Protein AF-A0A7W6M964-F1 (afdb_monomer_lite)

Secondary structure (DSSP, 8-state):
-PPPEEEEEEE-TT-HHHHHHHHHHHHHHHHHT--EEEEEEE-

InterPro domains:
  IPR001853 DSBA-like thioredoxin domain [PF01323] (7-43)
  IPR036249 Thioredoxin-like superfamily [SSF52833] (3-43)

pLDDT: mean 94.82, std 7.98, range [50.09, 98.25]

Structure (mmCIF, N/CA/C/O backbone):
data_AF-A0A7W6M964-F1
#
_entry.id   AF-A0A7W6M964-F1
#
loop_
_atom_site.group_PDB
_atom_site.id
_atom_site.type_symbol
_atom_site.label_atom_id
_atom_site.label_alt_id
_atom_site.label_comp_id
_atom_site.label_asym_id
_atom_site.label_entity_id
_atom_site.label_seq_id
_atom_site.pdbx_PDB_ins_code
_atom_site.Cartn_x
_atom_site.Cartn_y
_atom_site.Cartn_z
_atom_site.occupancy
_atom_site.B_iso_or_equiv
_atom_site.auth_seq_id
_atom_site.auth_comp_id
_atom_site.auth_asym_id
_atom_site.auth_atom_id
_atom_site.pdbx_PDB_model_num
ATOM 1 N N . MET A 1 1 ? -10.207 8.218 22.225 1.00 50.09 1 MET A N 1
ATOM 2 C CA . MET A 1 1 ? -9.943 8.487 20.800 1.00 50.09 1 MET A CA 1
ATOM 3 C C . MET A 1 1 ? -8.797 7.583 20.421 1.00 50.09 1 MET A C 1
ATOM 5 O O . MET A 1 1 ? -7.770 7.657 21.082 1.00 50.09 1 MET A O 1
ATOM 9 N N . THR A 1 2 ? -9.025 6.649 19.507 1.00 74.56 2 THR A N 1
ATOM 10 C CA . THR A 1 2 ? -7.973 5.755 19.016 1.00 74.56 2 THR A CA 1
ATOM 11 C C . THR A 1 2 ? -7.063 6.585 18.120 1.00 74.56 2 THR A C 1
ATOM 13 O O . THR A 1 2 ? -7.563 7.374 17.324 1.00 74.56 2 THR A O 1
ATOM 16 N N . GLU A 1 3 ? -5.751 6.497 18.304 1.00 86.62 3 GLU A N 1
ATOM 17 C CA . GLU A 1 3 ? -4.817 7.188 17.414 1.00 86.62 3 GLU A CA 1
ATOM 18 C C . GLU A 1 3 ? -4.814 6.482 16.046 1.00 86.62 3 GLU A C 1
ATOM 20 O O . GLU A 1 3 ? -4.837 5.245 16.017 1.00 86.62 3 GLU A O 1
ATOM 25 N N . PRO A 1 4 ? -4.817 7.226 14.923 1.00 92.25 4 PRO A N 1
ATOM 26 C CA . PRO A 1 4 ? -4.804 6.626 13.594 1.00 92.25 4 PRO A CA 1
ATOM 27 C C . PRO A 1 4 ? -3.510 5.837 13.369 1.00 92.25 4 PRO A C 1
ATOM 29 O O . PRO A 1 4 ? -2.428 6.230 13.812 1.00 92.25 4 PRO A O 1
ATOM 32 N N . LEU A 1 5 ? -3.610 4.716 1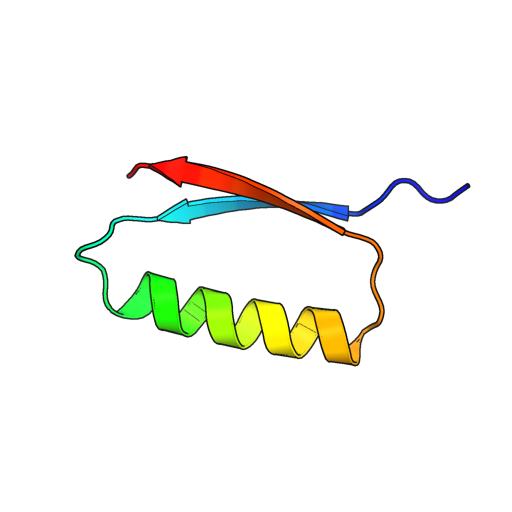2.653 1.00 95.19 5 LEU A N 1
ATOM 33 C CA . LEU A 1 5 ? -2.459 3.900 12.283 1.00 95.19 5 LEU A CA 1
ATOM 34 C C . LEU A 1 5 ? -1.535 4.689 11.348 1.00 95.19 5 LEU A C 1
ATOM 36 O O . LEU A 1 5 ? -1.907 5.016 10.222 1.00 95.19 5 LEU A O 1
ATOM 40 N N . ARG A 1 6 ? -0.304 4.940 11.789 1.00 96.56 6 ARG A N 1
ATOM 41 C CA . ARG A 1 6 ? 0.732 5.552 10.955 1.00 96.56 6 ARG A CA 1
ATOM 42 C C . ARG A 1 6 ? 1.348 4.524 10.003 1.00 96.56 6 ARG A C 1
ATOM 44 O O . ARG A 1 6 ? 1.808 3.474 10.449 1.00 96.56 6 ARG A O 1
ATOM 51 N N . ILE A 1 7 ? 1.407 4.851 8.713 1.00 97.44 7 ILE A N 1
ATOM 52 C CA . ILE A 1 7 ? 1.992 4.010 7.663 1.00 97.44 7 ILE A CA 1
ATOM 53 C C . ILE A 1 7 ? 3.028 4.823 6.883 1.00 97.44 7 ILE A C 1
ATOM 55 O O . ILE A 1 7 ? 2.686 5.755 6.160 1.00 97.44 7 ILE A O 1
ATOM 59 N N . ASP A 1 8 ? 4.299 4.446 6.996 1.00 97.88 8 ASP A N 1
ATOM 60 C CA . ASP A 1 8 ? 5.397 5.051 6.242 1.00 97.88 8 ASP A CA 1
ATOM 61 C C . ASP A 1 8 ? 5.742 4.166 5.027 1.00 97.88 8 ASP A C 1
ATOM 63 O O . ASP A 1 8 ? 6.175 3.022 5.172 1.00 97.88 8 ASP A O 1
ATOM 67 N N . ILE A 1 9 ? 5.532 4.689 3.816 1.00 97.62 9 ILE A N 1
ATOM 68 C CA . ILE A 1 9 ? 5.800 4.001 2.548 1.00 97.62 9 ILE A CA 1
ATOM 69 C C . ILE A 1 9 ? 7.110 4.519 1.964 1.00 97.62 9 ILE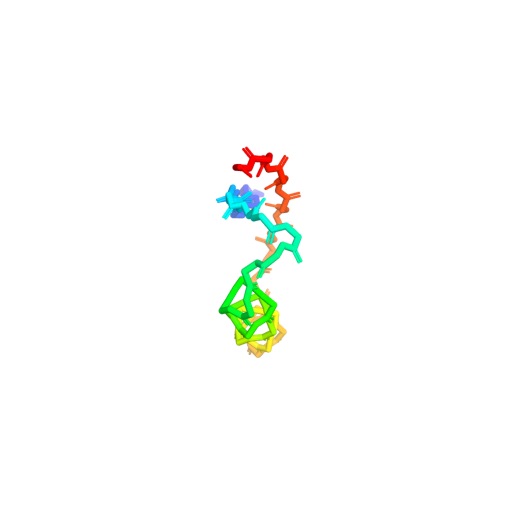 A C 1
ATOM 71 O O . ILE A 1 9 ? 7.250 5.710 1.698 1.00 97.62 9 ILE A O 1
ATOM 75 N N . ILE A 1 10 ? 8.047 3.607 1.720 1.00 97.62 10 ILE A N 1
ATOM 76 C CA . ILE A 1 10 ? 9.295 3.876 1.004 1.00 97.62 10 ILE A CA 1
ATOM 77 C C . ILE A 1 10 ? 9.134 3.382 -0.437 1.00 97.62 10 ILE A C 1
ATOM 79 O O . ILE A 1 10 ? 8.858 2.199 -0.652 1.00 97.62 10 ILE A O 1
ATOM 83 N N . SER A 1 11 ? 9.260 4.272 -1.424 1.00 96.75 11 SER A N 1
ATOM 84 C CA . SER A 1 11 ? 9.008 3.924 -2.829 1.00 96.75 11 SER A CA 1
ATOM 85 C C . SER A 1 11 ? 9.885 4.673 -3.829 1.00 96.75 11 SER A C 1
ATOM 87 O O . SER A 1 11 ? 10.129 5.867 -3.665 1.00 96.75 11 SER A O 1
ATOM 89 N N . ASP A 1 12 ? 10.231 3.980 -4.914 1.00 96.50 12 ASP A N 1
ATOM 90 C CA . ASP A 1 12 ? 10.871 4.521 -6.119 1.00 96.50 12 ASP A CA 1
ATOM 91 C C . ASP A 1 12 ? 9.848 4.543 -7.274 1.00 96.50 12 ASP A C 1
ATOM 93 O O . ASP A 1 12 ? 9.090 3.585 -7.468 1.00 96.50 12 ASP A O 1
ATO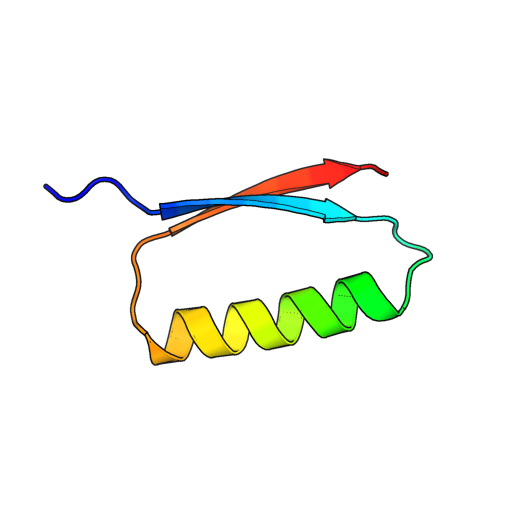M 97 N N . VAL A 1 13 ? 9.841 5.622 -8.065 1.00 94.38 13 VAL A N 1
ATOM 98 C CA . VAL A 1 13 ? 8.984 5.796 -9.252 1.00 94.38 13 VAL A CA 1
ATOM 99 C C . VAL A 1 13 ? 9.239 4.750 -10.342 1.00 94.38 13 VAL A C 1
ATOM 101 O O . VAL A 1 13 ? 8.348 4.473 -11.143 1.00 94.38 13 VAL A O 1
ATOM 104 N N . MET A 1 14 ? 10.433 4.154 -10.373 1.00 96.94 14 MET A N 1
ATOM 105 C CA . MET A 1 14 ? 10.821 3.130 -11.346 1.00 96.94 14 MET A CA 1
ATOM 106 C C . MET A 1 14 ? 10.449 1.712 -10.906 1.00 96.94 14 MET A C 1
ATOM 108 O O . MET A 1 14 ? 10.530 0.783 -11.711 1.00 96.94 14 MET A O 1
ATOM 112 N N . CYS A 1 15 ? 10.043 1.512 -9.649 1.00 97.12 15 CYS A N 1
ATOM 113 C CA . CYS A 1 15 ? 9.744 0.188 -9.122 1.00 97.12 15 CYS A CA 1
ATOM 114 C C . CYS A 1 15 ? 8.308 -0.243 -9.482 1.00 97.12 15 CYS A C 1
ATOM 116 O O . CYS A 1 15 ? 7.342 0.275 -8.911 1.00 97.12 15 CYS A O 1
ATOM 118 N N . PRO A 1 16 ? 8.118 -1.257 -10.352 1.00 96.44 16 PRO A N 1
ATOM 119 C CA . PRO A 1 16 ? 6.778 -1.725 -10.709 1.00 96.44 16 PRO A CA 1
ATOM 120 C C . PRO A 1 16 ? 6.048 -2.377 -9.525 1.00 96.44 16 PRO A C 1
ATOM 122 O O . PRO A 1 16 ? 4.820 -2.424 -9.499 1.00 96.44 16 PRO A O 1
ATOM 125 N N . TRP A 1 17 ? 6.780 -2.858 -8.518 1.00 97.69 17 TRP A N 1
ATOM 126 C CA . TRP A 1 17 ? 6.194 -3.491 -7.339 1.00 97.69 17 TRP A CA 1
ATOM 127 C C . TRP A 1 17 ? 5.680 -2.487 -6.310 1.00 97.69 17 TRP A C 1
ATOM 129 O O . TRP A 1 17 ? 4.730 -2.808 -5.602 1.00 97.69 17 TRP A O 1
ATOM 139 N N . CYS A 1 18 ? 6.237 -1.272 -6.254 1.00 97.38 18 CYS A N 1
ATOM 140 C CA . CYS A 1 18 ? 5.770 -0.236 -5.331 1.00 97.38 18 CYS A CA 1
ATOM 141 C C . CYS A 1 18 ? 4.303 0.126 -5.597 1.00 97.38 18 CYS A C 1
ATOM 143 O O . CYS A 1 18 ? 3.508 0.193 -4.661 1.00 97.38 18 CYS A O 1
ATOM 145 N N . ILE A 1 19 ? 3.909 0.270 -6.868 1.00 96.75 19 ILE A N 1
ATOM 146 C CA . ILE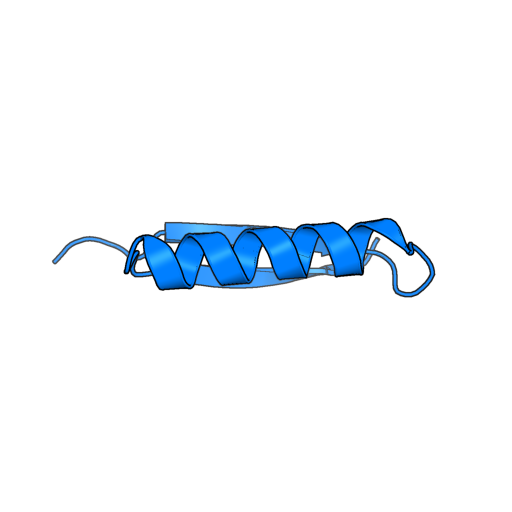 A 1 19 ? 2.511 0.561 -7.216 1.00 96.75 19 ILE A CA 1
ATOM 147 C C . ILE A 1 19 ? 1.582 -0.632 -6.959 1.00 96.75 19 ILE A C 1
ATOM 149 O O . ILE A 1 19 ? 0.455 -0.442 -6.504 1.00 96.75 19 ILE A O 1
ATOM 153 N N . ILE A 1 20 ? 2.044 -1.861 -7.209 1.00 98.06 20 ILE A N 1
ATOM 154 C CA . ILE A 1 20 ? 1.263 -3.073 -6.921 1.00 98.06 20 ILE A CA 1
ATOM 155 C C . ILE A 1 20 ? 1.032 -3.190 -5.410 1.00 98.06 20 ILE A C 1
ATOM 157 O O . ILE A 1 20 ? -0.106 -3.353 -4.980 1.00 98.06 20 ILE A O 1
ATOM 161 N N . GLY A 1 21 ? 2.083 -3.040 -4.601 1.00 97.75 21 GLY A N 1
ATOM 162 C CA . GLY A 1 21 ? 1.996 -3.086 -3.142 1.00 97.75 21 GLY A CA 1
ATOM 163 C C . GLY A 1 21 ? 1.078 -2.007 -2.570 1.00 97.75 21 GLY A C 1
ATOM 164 O O . GLY A 1 21 ? 0.239 -2.315 -1.728 1.00 97.75 21 GLY A O 1
ATOM 165 N N . TYR A 1 22 ? 1.173 -0.769 -3.070 1.00 97.75 22 TYR A N 1
ATOM 166 C CA . TYR A 1 22 ? 0.289 0.318 -2.642 1.00 97.75 22 TYR A CA 1
ATOM 167 C C . TYR A 1 22 ? -1.188 0.025 -2.935 1.00 97.75 22 TYR A C 1
ATOM 169 O O . TYR A 1 22 ? -2.027 0.259 -2.072 1.00 97.75 22 TYR A O 1
ATOM 177 N N . ARG A 1 23 ? -1.517 -0.529 -4.110 1.00 98.00 23 ARG A N 1
ATOM 178 C CA . ARG A 1 23 ? -2.905 -0.897 -4.447 1.00 98.00 23 ARG A CA 1
ATOM 179 C C . ARG A 1 23 ? -3.462 -1.959 -3.504 1.00 98.00 23 ARG A C 1
ATOM 181 O O . ARG A 1 23 ? -4.531 -1.766 -2.947 1.00 98.00 23 ARG A O 1
ATOM 188 N N . GLN A 1 24 ? -2.697 -3.023 -3.259 1.00 98.25 24 GLN A N 1
ATOM 189 C CA . GLN A 1 24 ? -3.104 -4.075 -2.322 1.00 98.25 24 GLN A CA 1
ATOM 190 C C . GLN A 1 24 ? -3.306 -3.530 -0.899 1.00 98.25 24 GLN A C 1
ATOM 192 O O . GLN A 1 24 ? -4.222 -3.954 -0.198 1.00 98.25 24 GLN A O 1
ATOM 197 N N . LEU A 1 25 ? -2.452 -2.596 -0.467 1.00 97.88 25 LEU A N 1
ATOM 198 C CA . LEU A 1 25 ? -2.586 -1.922 0.822 1.00 97.88 25 LEU A CA 1
ATOM 199 C C . LEU A 1 25 ? -3.848 -1.049 0.875 1.00 97.88 25 LEU A C 1
ATOM 201 O O . LEU A 1 25 ? -4.580 -1.117 1.858 1.00 97.88 25 LEU A O 1
ATOM 205 N N . ALA A 1 26 ? -4.109 -0.255 -0.165 1.00 97.44 26 ALA A N 1
ATOM 206 C CA . ALA A 1 26 ? -5.292 0.598 -0.248 1.00 97.44 26 ALA A CA 1
ATOM 207 C C . ALA A 1 26 ? -6.589 -0.225 -0.166 1.00 97.44 26 ALA A C 1
ATOM 209 O O . ALA A 1 26 ? -7.449 0.090 0.655 1.00 97.44 26 ALA A O 1
ATOM 210 N N . ASP A 1 27 ? -6.678 -1.325 -0.921 1.00 98.25 27 ASP A N 1
ATOM 211 C CA . ASP A 1 27 ? -7.829 -2.238 -0.893 1.00 98.25 27 ASP A CA 1
ATOM 212 C C . ASP A 1 27 ? -8.040 -2.842 0.509 1.00 98.25 27 ASP A C 1
ATOM 214 O O . ASP A 1 27 ? -9.166 -2.953 0.997 1.00 98.25 27 ASP A O 1
ATOM 218 N N . ALA A 1 28 ? -6.953 -3.217 1.194 1.00 97.81 28 ALA 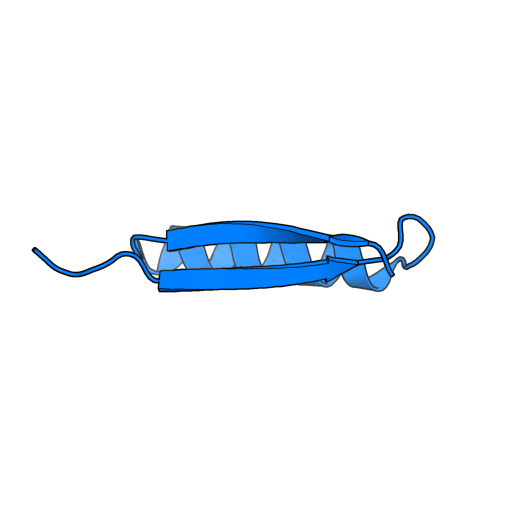A N 1
ATOM 219 C CA . ALA A 1 28 ? -7.019 -3.764 2.547 1.00 97.81 28 ALA A CA 1
ATOM 220 C C . ALA A 1 28 ? -7.493 -2.729 3.581 1.00 97.81 28 ALA A C 1
ATOM 222 O O . ALA A 1 28 ? -8.267 -3.077 4.472 1.00 97.81 28 ALA A O 1
ATOM 223 N N . LEU A 1 29 ? -7.046 -1.474 3.461 1.00 97.25 29 LEU A N 1
ATOM 224 C CA . LEU A 1 29 ? -7.431 -0.374 4.352 1.00 97.25 29 LEU A CA 1
ATOM 225 C C . LEU A 1 29 ? -8.901 0.018 4.174 1.00 97.25 29 LEU A C 1
ATOM 227 O O . LEU A 1 29 ? -9.589 0.280 5.162 1.00 97.25 29 LEU A O 1
ATOM 231 N N . GLU A 1 30 ? -9.396 0.011 2.935 1.00 97.00 30 GLU A N 1
ATOM 232 C CA . GLU A 1 30 ? -10.816 0.215 2.644 1.00 97.00 30 GLU A CA 1
ATOM 233 C C . GLU A 1 30 ? -11.665 -0.916 3.237 1.00 97.00 30 GLU A C 1
ATOM 235 O O . GLU A 1 30 ? -12.650 -0.656 3.928 1.00 97.00 30 GLU A O 1
ATOM 240 N N . ALA A 1 31 ? -11.249 -2.171 3.045 1.00 98.00 31 ALA A N 1
ATOM 241 C CA . ALA A 1 31 ? -11.961 -3.331 3.574 1.00 98.00 31 ALA A CA 1
ATOM 242 C C . ALA A 1 31 ? -11.973 -3.389 5.112 1.00 98.00 31 ALA A C 1
ATOM 244 O O . ALA A 1 31 ? -12.939 -3.881 5.699 1.00 98.00 31 ALA A O 1
ATOM 245 N N . SER A 1 32 ? -10.914 -2.917 5.774 1.00 96.19 32 SER A N 1
ATOM 246 C CA . SER A 1 32 ? -10.807 -2.948 7.235 1.00 96.19 32 SER A CA 1
ATOM 247 C C . SER A 1 32 ? -11.460 -1.751 7.927 1.00 96.19 32 SER A C 1
ATOM 249 O O . SER A 1 32 ? -11.737 -1.832 9.124 1.00 96.19 32 SER A O 1
ATOM 251 N N . GLY A 1 33 ? -11.690 -0.642 7.213 1.00 95.12 33 GLY A N 1
ATOM 252 C CA . GLY A 1 33 ? -12.191 0.605 7.798 1.00 95.12 33 GLY A CA 1
ATOM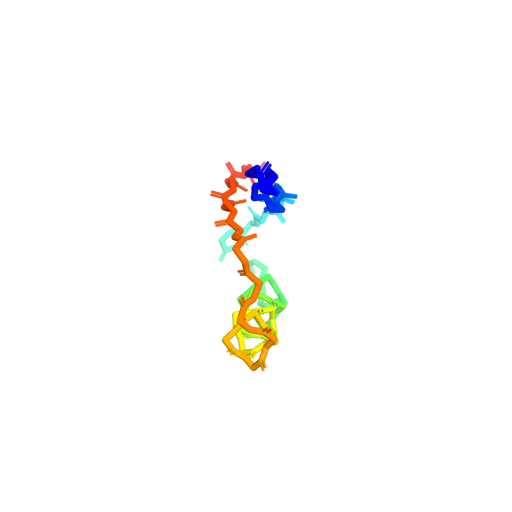 253 C C . GLY A 1 33 ? -11.240 1.205 8.840 1.00 95.12 33 GLY A C 1
ATOM 254 O O . GLY A 1 33 ? -11.678 1.913 9.745 1.00 95.12 33 GLY A O 1
ATOM 255 N N . THR A 1 34 ? -9.947 0.882 8.756 1.00 94.62 34 THR A N 1
ATOM 256 C CA . THR A 1 34 ? -8.943 1.332 9.725 1.00 94.62 34 THR A CA 1
ATOM 257 C C . THR A 1 34 ? -8.685 2.826 9.547 1.00 94.62 34 THR A C 1
ATOM 259 O O . THR A 1 34 ? -8.330 3.260 8.454 1.00 94.62 34 THR A O 1
ATOM 262 N N . GLU A 1 35 ? -8.798 3.622 10.612 1.00 96.00 35 GLU A N 1
ATOM 263 C CA . GLU A 1 35 ? -8.293 5.001 10.604 1.00 96.00 35 GLU A CA 1
ATOM 264 C C . GLU A 1 35 ? -6.767 4.987 10.469 1.00 96.00 35 GLU A C 1
ATOM 266 O O . GLU A 1 35 ? -6.075 4.337 11.254 1.00 96.00 35 GLU A O 1
ATOM 271 N N . HIS A 1 36 ? -6.239 5.678 9.460 1.00 96.06 36 HIS A N 1
ATOM 272 C CA . HIS A 1 36 ? -4.827 5.609 9.097 1.00 96.06 36 HIS A CA 1
ATOM 273 C C . HIS A 1 36 ? -4.316 6.926 8.503 1.00 96.06 36 HIS A C 1
ATOM 275 O O . HIS A 1 36 ? -5.080 7.712 7.943 1.00 96.06 36 HIS A O 1
ATOM 281 N N . GLU A 1 37 ? -3.005 7.134 8.600 1.00 97.31 37 GLU A N 1
ATOM 282 C CA . GLU A 1 37 ? -2.278 8.247 7.990 1.00 97.31 37 GLU A CA 1
ATOM 283 C C . GLU A 1 37 ? -1.076 7.703 7.208 1.00 97.31 37 GLU A C 1
ATOM 285 O O . GLU A 1 37 ? -0.270 6.938 7.743 1.00 97.31 37 GLU A O 1
ATOM 290 N N . ILE A 1 38 ? -0.968 8.081 5.931 1.00 97.06 38 ILE A N 1
ATOM 291 C CA . ILE A 1 38 ? 0.098 7.617 5.035 1.00 97.06 38 ILE A CA 1
ATOM 292 C C . ILE A 1 38 ? 1.139 8.720 4.849 1.00 97.06 38 ILE A C 1
ATOM 294 O O . ILE A 1 38 ? 0.814 9.831 4.428 1.00 97.06 38 ILE A O 1
ATOM 298 N N . HIS A 1 39 ? 2.406 8.376 5.066 1.00 97.44 39 HIS A N 1
ATOM 299 C CA . HIS A 1 39 ? 3.561 9.221 4.782 1.00 97.44 39 HIS A CA 1
ATOM 300 C C . HIS A 1 39 ? 4.451 8.572 3.726 1.00 97.44 39 HIS A C 1
ATOM 302 O O . HIS A 1 39 ? 4.698 7.369 3.761 1.00 97.44 39 HIS A O 1
ATOM 308 N N . TRP A 1 40 ? 4.957 9.382 2.801 1.00 97.19 40 TRP A N 1
ATOM 309 C CA . TRP A 1 40 ? 5.770 8.915 1.683 1.00 97.19 40 TRP A CA 1
ATOM 310 C C . TRP A 1 40 ? 7.225 9.325 1.855 1.00 97.19 40 TRP A C 1
ATOM 312 O O . TRP A 1 40 ? 7.519 10.491 2.125 1.00 97.19 40 TRP A O 1
ATOM 322 N N . HIS A 1 41 ? 8.125 8.375 1.624 1.00 97.25 41 HIS A N 1
ATOM 323 C CA . HIS A 1 41 ? 9.569 8.570 1.624 1.00 97.25 41 HIS A CA 1
ATOM 324 C C . HIS A 1 41 ? 10.141 8.109 0.278 1.00 97.25 41 HIS A C 1
ATOM 326 O O . HIS A 1 41 ? 9.823 7.003 -0.173 1.00 97.25 41 HIS A O 1
ATOM 332 N N . PRO A 1 42 ? 10.973 8.927 -0.385 1.00 95.25 42 PRO A N 1
ATOM 333 C CA . PRO A 1 42 ? 11.639 8.509 -1.612 1.00 95.25 42 PRO A CA 1
ATOM 334 C C . PRO A 1 42 ? 12.696 7.433 -1.324 1.00 95.25 42 PRO A C 1
ATOM 336 O O . PRO A 1 42 ? 13.341 7.460 -0.272 1.00 95.25 42 PRO A O 1
ATOM 339 N N . PHE A 1 43 ? 12.880 6.523 -2.281 1.00 88.50 43 PHE A N 1
ATOM 340 C CA . PHE A 1 43 ? 13.993 5.574 -2.358 1.00 88.50 43 PHE A CA 1
ATOM 341 C C . PHE A 1 43 ? 14.745 5.756 -3.673 1.00 88.50 43 PHE A C 1
ATOM 343 O O . PHE A 1 43 ? 14.053 5.978 -4.694 1.00 88.50 43 PHE A O 1
#

Radius of gyration: 11.62 Å; chains: 1; bounding box: 26×13×32 Å

Organism: NCBI:txid1342301

Sequence (43 aa):
MTEPLRIDIISDVMCPWCIIGYRQLADALEASGTEHEIHWHPF

Foldseek 3Di:
DDDAAEAEQEDEPPDPVSVVVVVVVVVVCVVVVGRHDYHYDYD